Protein AF-V9IA19-F1 (afdb_monomer_lite)

pLDDT: mean 81.03, std 21.55, range [34.62, 97.5]

Organism: Apis cerana (NCBI:txid7461)

Sequence (132 aa):
MANQTRGLPQMRIKLCMVSAGLQIVLLLTVLPQESLCGRHEKRLLNELLSSYNTLERPVANESEPLEVKFGITLQQIIDVDEKNQILTTNAWLKLEWVDYNLQWNESEYGGVKDLRITPNKLWKPDILMYNR

Structure (mmCIF, N/CA/C/O backbone):
data_AF-V9IA19-F1
#
_entry.id   AF-V9IA19-F1
#
loop_
_atom_site.group_PDB
_atom_site.id
_atom_site.type_symbol
_atom_site.label_atom_id
_atom_site.label_alt_id
_atom_site.label_comp_id
_atom_site.label_asym_id
_atom_site.label_entity_id
_atom_site.label_seq_id
_atom_site.pdbx_PDB_ins_code
_atom_site.Cartn_x
_atom_site.Cartn_y
_atom_site.Cartn_z
_atom_site.occupancy
_atom_site.B_iso_or_equiv
_atom_site.auth_seq_id
_atom_site.auth_comp_id
_atom_site.auth_asym_id
_atom_site.auth_atom_id
_atom_site.pdbx_PDB_model_num
ATOM 1 N N . MET A 1 1 ? 24.700 2.756 33.625 1.00 43.19 1 MET A N 1
ATOM 2 C CA . MET A 1 1 ? 24.136 2.255 32.354 1.00 43.19 1 MET A CA 1
ATOM 3 C C . MET A 1 1 ? 24.228 3.367 31.325 1.00 43.19 1 MET A C 1
ATOM 5 O O . MET A 1 1 ? 23.416 4.278 31.357 1.00 43.19 1 MET A O 1
ATOM 9 N N . ALA A 1 2 ? 25.264 3.353 30.488 1.00 35.34 2 ALA A N 1
ATOM 10 C CA . ALA A 1 2 ? 25.398 4.289 29.375 1.00 35.34 2 ALA A CA 1
ATOM 11 C C . ALA A 1 2 ? 24.870 3.594 28.116 1.00 35.34 2 ALA A C 1
ATOM 13 O O . ALA A 1 2 ? 25.353 2.514 27.785 1.00 35.34 2 ALA A O 1
ATOM 14 N N . ASN A 1 3 ? 23.875 4.184 27.449 1.00 37.28 3 ASN A N 1
ATOM 15 C CA . ASN A 1 3 ? 23.332 3.663 26.199 1.00 37.28 3 ASN A CA 1
ATOM 16 C C . ASN A 1 3 ? 23.652 4.633 25.054 1.00 37.28 3 ASN A C 1
ATOM 18 O O . ASN A 1 3 ? 23.059 5.698 24.920 1.00 37.28 3 ASN A O 1
ATOM 22 N N . GLN A 1 4 ? 24.674 4.249 24.295 1.00 40.94 4 GLN A N 1
ATOM 23 C CA . GLN A 1 4 ? 24.721 4.212 22.837 1.00 40.94 4 GLN A CA 1
ATOM 24 C C . GLN A 1 4 ? 23.979 5.314 22.042 1.00 40.94 4 GLN A C 1
ATOM 26 O O . GLN A 1 4 ? 22.840 5.134 21.619 1.00 40.94 4 GLN A O 1
ATOM 31 N N . THR A 1 5 ? 24.696 6.365 21.639 1.00 43.19 5 THR A N 1
ATOM 32 C CA . THR A 1 5 ? 24.411 7.085 20.385 1.00 43.19 5 THR A CA 1
ATOM 33 C C . THR A 1 5 ? 25.400 6.610 19.316 1.00 43.19 5 THR A C 1
ATOM 35 O O . THR A 1 5 ? 26.589 6.921 19.342 1.00 43.19 5 THR A O 1
ATOM 38 N N . ARG A 1 6 ? 24.929 5.778 18.375 1.00 41.66 6 ARG A N 1
ATOM 39 C CA . ARG A 1 6 ? 25.702 5.396 17.180 1.00 41.66 6 ARG A CA 1
ATOM 40 C C . ARG A 1 6 ? 25.681 6.569 16.200 1.00 41.66 6 ARG A C 1
ATOM 42 O O . ARG A 1 6 ? 24.689 6.780 15.512 1.00 41.66 6 ARG A O 1
ATOM 49 N N . GLY A 1 7 ? 26.770 7.331 16.156 1.00 41.75 7 GLY A N 1
ATOM 50 C CA . GLY A 1 7 ? 27.017 8.294 15.086 1.00 41.75 7 GLY A CA 1
ATOM 51 C C . GLY A 1 7 ? 27.171 7.579 13.741 1.00 41.75 7 GLY A C 1
ATOM 52 O O . GLY A 1 7 ? 27.865 6.567 13.649 1.00 41.75 7 GLY A O 1
ATOM 53 N N . LEU A 1 8 ? 26.509 8.102 12.708 1.00 38.09 8 LEU A N 1
ATOM 54 C CA . LEU A 1 8 ? 26.720 7.722 11.308 1.00 38.09 8 LEU A CA 1
ATOM 55 C C . LEU A 1 8 ? 28.207 7.896 10.937 1.00 38.09 8 LEU A C 1
ATOM 57 O O . LEU A 1 8 ? 28.831 8.857 11.401 1.00 38.09 8 LEU A O 1
ATOM 61 N N . PRO A 1 9 ? 28.795 7.011 10.110 1.00 36.78 9 PRO A N 1
ATOM 62 C CA . PRO A 1 9 ? 30.199 7.120 9.742 1.00 36.78 9 PRO A CA 1
ATOM 63 C C . PRO A 1 9 ? 30.415 8.366 8.874 1.00 36.78 9 PRO A C 1
ATOM 65 O O . PRO A 1 9 ? 30.045 8.407 7.705 1.00 36.78 9 PRO A O 1
ATOM 68 N N . GLN A 1 10 ? 31.022 9.396 9.462 1.00 41.66 10 GLN A N 1
ATOM 69 C CA . GLN A 1 10 ? 31.518 10.565 8.742 1.00 41.66 10 GLN A CA 1
ATOM 70 C C . GLN A 1 10 ? 32.818 10.187 8.025 1.00 41.66 10 GLN A C 1
ATOM 72 O O . GLN A 1 10 ? 33.794 9.772 8.658 1.00 41.66 10 GLN A O 1
ATOM 77 N N . MET A 1 11 ? 32.827 10.325 6.700 1.00 34.62 11 MET A N 1
ATOM 78 C CA . MET A 1 11 ? 33.991 10.082 5.852 1.00 34.62 11 MET A CA 1
ATOM 79 C C . MET A 1 11 ? 35.095 11.091 6.202 1.00 34.62 11 MET A C 1
ATOM 81 O O . MET A 1 11 ? 34.994 12.279 5.909 1.00 34.62 11 MET A O 1
ATOM 85 N N . ARG A 1 12 ? 36.153 10.629 6.876 1.00 40.69 12 ARG A N 1
ATOM 86 C CA . ARG A 1 12 ? 37.314 11.460 7.220 1.00 40.69 12 ARG A CA 1
ATOM 87 C C . ARG A 1 12 ? 38.303 11.485 6.060 1.00 40.69 12 ARG A C 1
ATOM 89 O O . ARG A 1 12 ? 39.008 10.507 5.828 1.00 40.69 12 ARG A O 1
ATOM 96 N N . ILE A 1 13 ? 38.398 12.625 5.383 1.00 43.97 13 ILE A N 1
ATOM 97 C CA . ILE A 1 13 ? 39.454 12.904 4.405 1.00 43.97 13 ILE A CA 1
ATOM 98 C C . ILE A 1 13 ? 40.703 13.350 5.183 1.00 43.97 13 ILE A C 1
ATOM 100 O O . ILE A 1 13 ? 40.681 14.376 5.861 1.00 43.97 13 ILE A O 1
ATOM 104 N N . LYS A 1 14 ? 41.789 12.568 5.132 1.00 38.62 14 LYS A N 1
ATOM 105 C CA . LYS A 1 14 ? 43.111 12.972 5.647 1.00 38.62 14 LYS A CA 1
ATOM 106 C C . LYS A 1 14 ? 43.940 13.536 4.494 1.00 38.62 14 LYS A C 1
ATOM 108 O O . LYS A 1 14 ? 44.260 12.801 3.566 1.00 38.62 14 LYS A O 1
ATOM 113 N N . LEU A 1 15 ? 44.314 14.812 4.578 1.00 36.19 15 LEU A N 1
ATOM 114 C CA . LEU A 1 15 ? 45.241 15.459 3.648 1.00 36.19 15 LEU A CA 1
ATOM 115 C C . LEU A 1 15 ? 46.669 15.353 4.207 1.00 36.19 15 LEU A C 1
ATOM 117 O O . LEU A 1 15 ? 46.944 15.864 5.291 1.00 36.19 15 LEU A O 1
ATOM 121 N N . CYS A 1 16 ? 47.571 14.678 3.493 1.00 40.34 16 CYS A N 1
ATOM 122 C CA . CYS A 1 16 ? 48.997 14.625 3.817 1.00 40.34 16 CYS A CA 1
ATOM 123 C C . CYS A 1 16 ? 49.768 15.345 2.702 1.00 40.34 16 CYS A C 1
ATOM 125 O O . CYS A 1 16 ? 49.636 14.984 1.534 1.00 40.34 16 CYS A O 1
ATOM 127 N N . MET A 1 17 ? 50.522 16.394 3.045 1.00 44.06 17 MET A N 1
ATOM 128 C CA . MET A 1 17 ? 51.334 17.144 2.085 1.00 44.06 17 MET A CA 1
ATOM 129 C C . MET A 1 17 ? 52.575 16.329 1.709 1.00 44.06 17 MET A C 1
ATOM 131 O O . MET A 1 17 ? 53.510 16.232 2.500 1.00 44.06 17 MET A O 1
ATOM 135 N N . VAL A 1 18 ? 52.601 15.770 0.498 1.00 47.16 18 VAL A N 1
ATOM 136 C CA . VAL A 1 18 ? 53.822 15.232 -0.118 1.00 47.16 18 VAL A CA 1
ATOM 137 C C . VAL A 1 18 ? 54.064 15.972 -1.440 1.00 47.16 18 VAL A C 1
ATOM 139 O O . VAL A 1 18 ? 53.147 16.155 -2.236 1.00 47.16 18 VAL A O 1
ATOM 142 N N . SER A 1 19 ? 55.298 16.462 -1.563 1.00 49.03 19 SER A N 1
ATOM 143 C CA . SER A 1 19 ? 55.968 17.255 -2.610 1.00 49.03 19 SER A CA 1
ATOM 144 C C . SER A 1 19 ? 55.275 17.493 -3.971 1.00 49.03 19 SER A C 1
ATOM 146 O O . SER A 1 19 ? 54.780 16.600 -4.654 1.00 49.03 19 SER A O 1
ATOM 148 N N . ALA A 1 20 ? 55.368 18.752 -4.417 1.00 54.25 20 ALA A N 1
ATOM 149 C CA . ALA A 1 20 ? 54.666 19.382 -5.542 1.00 54.25 20 ALA A CA 1
ATOM 150 C C . ALA A 1 20 ? 54.847 18.767 -6.953 1.00 54.25 20 ALA A C 1
ATOM 152 O O . ALA A 1 20 ? 54.157 19.185 -7.877 1.00 54.25 20 ALA A O 1
ATOM 153 N N . GLY A 1 21 ? 55.727 17.780 -7.150 1.00 52.09 21 GLY A N 1
ATOM 154 C CA . GLY A 1 21 ? 55.970 17.159 -8.464 1.00 52.09 21 GLY A CA 1
ATOM 155 C C . GLY A 1 21 ? 54.994 16.036 -8.842 1.00 52.09 21 GLY A C 1
ATOM 156 O O . GLY A 1 21 ? 54.783 15.777 -10.022 1.00 52.09 21 GLY A O 1
ATOM 157 N N . LEU A 1 22 ? 54.360 15.389 -7.857 1.00 49.75 22 LEU A N 1
ATOM 158 C CA . LEU A 1 22 ? 53.448 14.252 -8.073 1.00 49.75 22 LEU A CA 1
ATOM 159 C C . LEU A 1 22 ? 51.963 14.669 -8.145 1.00 49.75 22 LEU A C 1
ATOM 161 O O . LEU A 1 22 ? 51.096 13.853 -8.449 1.00 49.75 22 LEU A O 1
ATOM 165 N N . GLN A 1 23 ? 51.662 15.942 -7.867 1.00 51.66 23 GLN A N 1
ATOM 166 C CA . GLN A 1 23 ? 50.297 16.476 -7.764 1.00 51.66 23 GLN A CA 1
ATO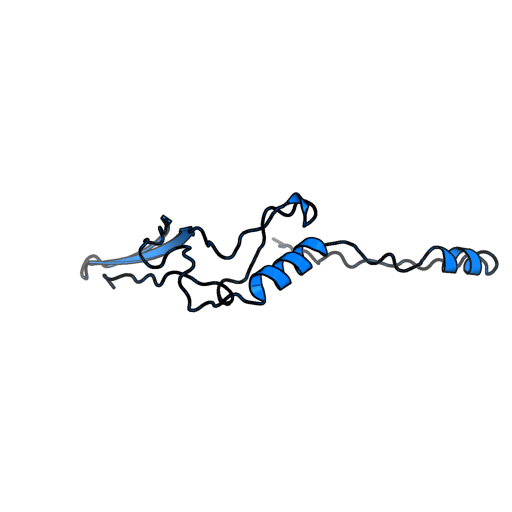M 167 C C . GLN A 1 23 ? 49.559 16.489 -9.114 1.00 51.66 23 GLN A C 1
ATOM 169 O O . GLN A 1 23 ? 48.375 16.173 -9.160 1.00 51.66 23 GLN A O 1
ATOM 174 N N . ILE A 1 24 ? 50.248 16.789 -10.223 1.00 53.66 24 ILE A N 1
ATOM 175 C CA . ILE A 1 24 ? 49.607 16.941 -11.544 1.00 53.66 24 ILE A CA 1
ATOM 176 C C . ILE A 1 24 ? 49.141 15.588 -12.111 1.00 53.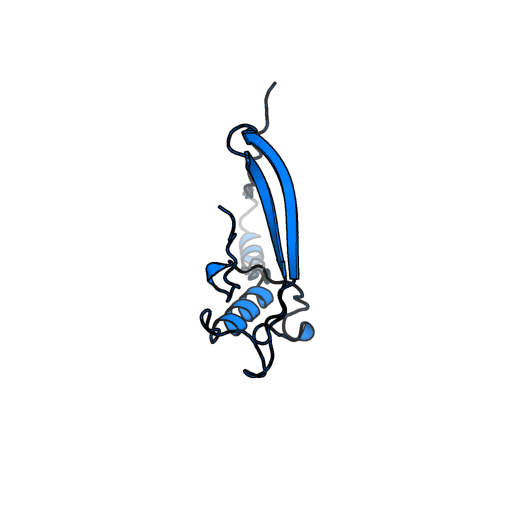66 24 ILE A C 1
ATOM 178 O O . ILE A 1 24 ? 48.075 15.507 -12.716 1.00 53.66 24 ILE A O 1
ATOM 182 N N . VAL A 1 25 ? 49.890 14.507 -11.863 1.00 52.41 25 VAL A N 1
ATOM 183 C CA . VAL A 1 25 ? 49.517 13.149 -12.306 1.00 52.41 25 VAL A CA 1
ATOM 184 C C . VAL A 1 25 ? 48.382 12.578 -11.450 1.00 52.41 25 VAL A C 1
ATOM 186 O O . VAL A 1 25 ? 47.503 11.898 -11.973 1.00 52.41 25 VAL A O 1
ATOM 189 N N . LEU A 1 26 ? 48.350 12.901 -10.152 1.00 49.19 26 LEU A N 1
ATOM 190 C CA . LEU A 1 26 ? 47.272 12.483 -9.250 1.00 49.19 26 LEU A CA 1
ATOM 191 C C . LEU A 1 26 ? 45.942 13.208 -9.530 1.00 49.19 26 LEU A C 1
ATOM 193 O O . LEU A 1 26 ? 44.875 12.650 -9.298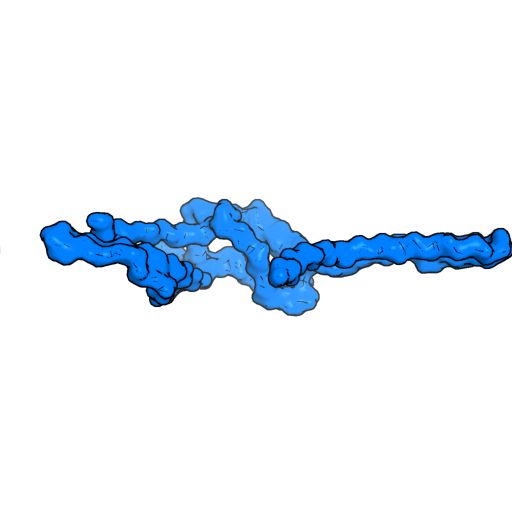 1.00 49.19 26 LEU A O 1
ATOM 197 N N . LEU A 1 27 ? 45.992 14.440 -10.045 1.00 49.59 27 LEU A N 1
ATOM 198 C CA . LEU A 1 27 ? 44.804 15.222 -10.409 1.00 49.59 27 LEU A CA 1
ATOM 199 C C . LEU A 1 27 ? 44.085 14.686 -11.660 1.00 49.59 27 LEU A C 1
ATOM 201 O O . LEU A 1 27 ? 42.877 14.866 -11.779 1.00 49.59 27 LEU A O 1
ATOM 205 N N . LEU A 1 28 ? 44.790 13.989 -12.559 1.00 50.91 28 LEU A N 1
ATOM 206 C CA . LEU A 1 28 ? 44.196 13.346 -13.742 1.00 50.91 28 LEU A CA 1
ATOM 207 C C . LEU A 1 28 ? 43.571 11.973 -13.443 1.00 50.91 28 LEU A C 1
ATOM 209 O O . LEU A 1 28 ? 42.695 11.536 -14.185 1.00 50.91 28 LEU A O 1
ATOM 213 N N . THR A 1 29 ? 43.989 11.289 -12.372 1.00 53.94 29 THR A N 1
ATOM 214 C CA . THR A 1 29 ? 43.443 9.969 -12.001 1.00 53.94 29 THR A CA 1
ATOM 215 C C . THR A 1 29 ? 42.235 10.047 -11.073 1.00 53.94 29 THR A C 1
ATOM 217 O O . THR A 1 29 ? 41.477 9.084 -10.987 1.00 53.94 29 THR A O 1
ATOM 220 N N . VAL A 1 30 ? 41.996 11.195 -10.432 1.00 57.09 30 VAL A N 1
ATOM 221 C CA . VAL A 1 30 ? 40.765 11.474 -9.677 1.00 57.09 30 VAL A CA 1
ATOM 222 C C . VAL A 1 30 ? 39.782 12.220 -10.580 1.00 57.09 30 VAL A C 1
ATOM 224 O O . VAL A 1 30 ? 39.356 13.338 -10.300 1.00 57.09 30 VAL A O 1
ATOM 227 N N . LEU A 1 31 ? 39.400 11.595 -11.695 1.00 54.72 31 LEU A N 1
ATOM 228 C CA . LEU A 1 31 ? 38.105 11.924 -12.283 1.00 54.72 31 LEU A CA 1
ATOM 229 C C . LEU A 1 31 ? 37.044 11.506 -11.253 1.00 54.72 31 LEU A C 1
ATOM 231 O O . LEU A 1 31 ? 37.158 10.403 -10.709 1.00 54.72 31 LEU A O 1
ATOM 235 N N . PRO A 1 32 ? 36.039 12.345 -10.940 1.00 56.16 32 PRO A N 1
ATOM 236 C CA . PRO A 1 32 ? 34.913 11.911 -10.131 1.00 56.16 32 PRO A CA 1
ATOM 237 C C . PRO A 1 32 ? 34.264 10.742 -10.865 1.00 56.16 32 PRO A C 1
ATOM 239 O O . PRO A 1 32 ? 33.573 10.911 -11.868 1.00 56.16 32 PRO A O 1
ATOM 242 N N . GLN A 1 33 ? 34.554 9.532 -10.400 1.00 56.69 33 GLN A N 1
ATOM 243 C CA . GLN A 1 33 ? 33.888 8.341 -10.870 1.00 56.69 33 GLN A CA 1
ATOM 244 C C . GLN A 1 33 ? 32.458 8.476 -10.360 1.00 56.69 33 GLN A C 1
ATOM 246 O O . GLN A 1 33 ? 32.190 8.268 -9.176 1.00 56.69 33 GLN A O 1
ATOM 251 N N . GLU A 1 34 ? 31.569 8.948 -11.235 1.00 52.47 34 GLU A N 1
ATOM 252 C CA . GLU A 1 34 ? 30.134 8.995 -10.987 1.00 52.47 34 GLU A CA 1
ATOM 253 C C . GLU A 1 34 ? 29.726 7.648 -10.390 1.00 52.47 34 GLU A C 1
ATOM 255 O O . GLU A 1 34 ? 29.851 6.601 -11.033 1.00 52.47 34 GLU A O 1
ATOM 260 N N . SER A 1 35 ? 29.311 7.663 -9.123 1.00 61.53 35 SER A N 1
ATOM 261 C CA . SER A 1 35 ? 28.878 6.454 -8.440 1.00 61.53 35 SER A CA 1
ATOM 262 C C . SER A 1 35 ? 27.697 5.874 -9.213 1.00 61.53 35 SER A C 1
ATOM 264 O O . SER A 1 35 ? 26.642 6.496 -9.314 1.00 61.53 35 SER A O 1
ATOM 266 N N . LEU A 1 36 ? 27.863 4.669 -9.762 1.00 62.22 36 LEU A N 1
ATOM 267 C CA . LEU A 1 36 ? 26.793 3.940 -10.451 1.00 62.22 36 LEU A CA 1
ATOM 268 C C . LEU A 1 36 ? 25.701 3.444 -9.481 1.00 62.22 36 LEU A C 1
ATOM 270 O O . LEU A 1 36 ? 24.727 2.826 -9.915 1.00 62.22 36 LEU A O 1
ATOM 274 N N . CYS A 1 37 ? 25.852 3.698 -8.176 1.00 69.00 37 CYS A N 1
ATOM 275 C CA . CYS A 1 37 ? 24.942 3.226 -7.142 1.00 69.00 37 CYS A CA 1
ATOM 276 C C . CYS A 1 37 ? 23.515 3.746 -7.385 1.00 69.00 37 CYS A C 1
ATOM 278 O O . CYS A 1 37 ? 23.281 4.952 -7.466 1.00 69.00 37 CYS A O 1
ATOM 280 N N . GLY A 1 38 ? 22.562 2.823 -7.529 1.00 81.44 38 GLY A N 1
ATOM 281 C CA . GLY A 1 38 ? 21.137 3.133 -7.667 1.00 81.44 38 GLY A CA 1
ATOM 282 C C . GLY A 1 38 ? 20.710 3.727 -9.015 1.00 81.44 38 GLY A C 1
ATOM 283 O O . GLY A 1 38 ? 19.551 4.110 -9.150 1.00 81.44 38 GLY A O 1
ATOM 284 N N . ARG A 1 39 ? 21.583 3.801 -10.036 1.00 89.06 39 ARG A N 1
ATOM 285 C CA . ARG A 1 39 ? 21.201 4.347 -11.359 1.00 89.06 39 ARG A CA 1
ATOM 286 C C . ARG A 1 39 ? 20.042 3.566 -11.987 1.00 89.06 39 ARG A C 1
ATOM 288 O O . ARG A 1 39 ? 19.101 4.177 -12.486 1.00 89.06 39 ARG A O 1
ATOM 295 N N . HIS A 1 40 ? 20.113 2.236 -11.956 1.00 93.06 40 HIS A N 1
ATOM 296 C CA . HIS A 1 40 ? 19.076 1.377 -12.528 1.00 93.06 40 HIS A CA 1
ATOM 297 C C . HIS A 1 40 ? 17.765 1.456 -11.742 1.00 93.06 40 HIS A C 1
ATOM 299 O O . HIS A 1 40 ? 16.718 1.627 -12.354 1.00 93.06 40 HIS A O 1
ATOM 305 N N . GLU A 1 41 ? 17.835 1.426 -10.408 1.00 93.19 41 GLU A N 1
ATOM 306 C CA . GLU A 1 41 ? 16.674 1.558 -9.520 1.00 93.19 41 GLU A CA 1
ATOM 307 C C . GLU A 1 41 ? 15.974 2.912 -9.708 1.00 93.19 41 GLU A C 1
ATOM 309 O O . GLU A 1 41 ? 14.760 2.972 -9.877 1.00 93.19 41 GLU A O 1
ATOM 314 N N . LYS A 1 42 ? 16.745 4.006 -9.784 1.00 93.25 42 LYS A N 1
ATOM 315 C CA . LYS A 1 42 ? 16.220 5.351 -10.052 1.00 93.25 42 LYS A CA 1
ATOM 316 C C . LYS A 1 42 ? 15.555 5.446 -11.424 1.00 93.25 42 LYS A C 1
ATOM 318 O O . LYS A 1 42 ? 14.502 6.067 -11.541 1.00 93.25 42 LYS A O 1
ATOM 323 N N . ARG A 1 43 ? 16.172 4.868 -12.462 1.00 95.06 43 ARG A N 1
ATOM 324 C CA . ARG A 1 43 ? 15.597 4.853 -13.815 1.00 95.06 43 ARG A CA 1
ATOM 325 C C . ARG A 1 43 ? 14.283 4.073 -13.831 1.00 95.06 43 ARG A C 1
ATOM 327 O O . ARG A 1 43 ? 13.292 4.619 -14.295 1.00 95.06 43 ARG A O 1
ATOM 334 N N . LEU A 1 44 ? 14.280 2.866 -13.262 1.00 95.44 44 LEU A N 1
ATOM 335 C CA . LEU A 1 44 ? 13.097 2.013 -13.149 1.00 95.44 44 LEU A CA 1
ATOM 336 C C . LEU A 1 44 ? 11.957 2.725 -12.416 1.00 95.44 44 LEU A C 1
ATOM 338 O O . LEU A 1 44 ? 10.846 2.801 -12.925 1.00 95.44 44 LEU A O 1
ATOM 342 N N . LEU A 1 45 ? 12.246 3.300 -11.246 1.00 94.94 45 LEU A N 1
ATOM 343 C CA . LEU A 1 45 ? 11.265 4.031 -10.446 1.00 94.94 45 LEU A CA 1
ATOM 344 C C . LEU A 1 45 ? 10.635 5.185 -11.233 1.00 94.94 45 LEU A C 1
ATOM 346 O O . LEU A 1 45 ? 9.421 5.369 -11.189 1.00 94.94 45 LEU A O 1
ATOM 350 N N . ASN A 1 46 ? 11.457 5.970 -11.930 1.00 94.81 46 ASN A N 1
ATOM 351 C CA . ASN A 1 46 ? 10.973 7.093 -12.726 1.00 94.81 46 ASN A CA 1
ATOM 352 C C . ASN A 1 46 ? 10.102 6.626 -13.896 1.00 94.81 46 ASN A C 1
ATOM 354 O O . ASN A 1 46 ? 9.108 7.276 -14.197 1.00 94.81 46 ASN A O 1
ATOM 358 N N . GLU A 1 47 ? 10.468 5.522 -14.543 1.00 95.25 47 GLU A N 1
ATOM 359 C CA . GLU A 1 47 ? 9.734 4.966 -15.676 1.00 95.25 47 GLU A CA 1
ATOM 360 C C . GLU A 1 47 ? 8.366 4.428 -15.246 1.00 95.25 47 GLU A C 1
ATOM 362 O O . GLU A 1 47 ? 7.348 4.910 -15.746 1.00 95.25 47 GLU A O 1
ATOM 367 N N . LEU A 1 48 ? 8.338 3.553 -14.233 1.00 95.06 48 LEU A N 1
ATOM 368 C CA . LEU A 1 48 ? 7.108 2.970 -13.687 1.00 95.06 48 LEU A CA 1
ATOM 369 C C . LEU A 1 48 ? 6.136 4.036 -13.171 1.00 95.06 48 LEU A C 1
ATOM 371 O O . LEU A 1 48 ? 4.939 3.947 -13.415 1.00 95.06 48 LEU A O 1
ATOM 375 N N . LEU A 1 49 ? 6.631 5.060 -12.468 1.00 95.19 49 LEU A N 1
ATOM 376 C CA . LEU A 1 49 ? 5.765 6.069 -11.848 1.00 95.19 49 LEU A CA 1
ATOM 377 C C . LEU A 1 49 ? 5.415 7.252 -12.763 1.00 95.19 49 LEU A C 1
ATOM 379 O O . LEU A 1 49 ? 4.625 8.100 -12.357 1.00 95.19 49 LEU A O 1
ATOM 383 N N . SER A 1 50 ? 5.984 7.345 -13.969 1.00 94.38 50 SER A N 1
ATOM 384 C CA . SER A 1 50 ? 5.754 8.492 -14.867 1.00 94.38 50 SER A CA 1
ATOM 385 C C . SER A 1 50 ? 4.309 8.604 -15.365 1.00 94.38 50 SER A C 1
ATOM 387 O O . SER A 1 50 ? 3.802 9.711 -15.533 1.00 94.38 50 SER A O 1
ATOM 389 N N . SER A 1 51 ? 3.653 7.465 -15.583 1.00 90.38 51 SER A N 1
ATOM 390 C CA . SER A 1 51 ? 2.288 7.351 -16.117 1.00 90.38 51 SER A CA 1
ATOM 391 C C . SER A 1 51 ? 1.319 6.660 -15.154 1.00 90.38 51 SER A C 1
ATOM 393 O O . SER A 1 51 ? 0.150 6.474 -15.477 1.00 90.38 51 SER A O 1
ATOM 395 N N . TYR A 1 52 ? 1.791 6.298 -13.960 1.00 95.88 52 TYR A N 1
ATOM 396 C CA . TYR A 1 52 ? 1.004 5.567 -12.979 1.00 95.88 52 TYR A CA 1
ATOM 397 C C . TYR A 1 52 ? -0.048 6.464 -12.319 1.00 95.88 52 TYR A C 1
ATOM 399 O O . TYR A 1 52 ? 0.276 7.496 -11.723 1.00 95.88 52 TYR A O 1
ATOM 407 N N . ASN A 1 53 ? -1.309 6.041 -12.373 1.00 94.81 53 ASN A N 1
ATOM 408 C CA . ASN A 1 53 ? -2.423 6.720 -11.725 1.00 94.81 53 ASN A CA 1
ATOM 409 C C . ASN A 1 53 ? -2.808 6.004 -10.422 1.00 94.81 53 ASN A C 1
ATOM 411 O O . ASN A 1 53 ? -3.279 4.873 -10.438 1.00 94.81 53 ASN A O 1
ATOM 415 N N . THR A 1 54 ? -2.662 6.679 -9.281 1.00 94.81 54 THR A N 1
ATOM 416 C CA . THR A 1 54 ? -2.950 6.096 -7.957 1.00 94.81 54 THR A CA 1
ATOM 417 C C . THR A 1 54 ? -4.434 5.886 -7.672 1.00 94.81 54 THR A C 1
ATOM 419 O O . THR A 1 54 ? -4.772 5.177 -6.725 1.00 94.81 54 THR A O 1
ATOM 422 N N . LEU A 1 55 ? -5.317 6.514 -8.453 1.00 94.56 55 LEU A N 1
ATOM 423 C CA . LEU A 1 55 ? -6.769 6.385 -8.312 1.00 94.56 55 LEU A CA 1
ATOM 424 C C . LEU A 1 55 ? -7.334 5.215 -9.122 1.00 94.56 55 LEU A C 1
ATOM 426 O O . LEU A 1 55 ? -8.472 4.807 -8.901 1.00 94.56 55 LEU A O 1
ATOM 430 N N . GLU A 1 56 ? -6.556 4.687 -10.062 1.00 94.12 56 GLU A N 1
ATOM 431 C CA . GLU A 1 56 ? -6.973 3.602 -10.935 1.00 94.12 56 GLU A CA 1
ATOM 432 C C . GLU A 1 56 ? -6.653 2.251 -10.297 1.00 94.12 56 GLU A C 1
ATOM 434 O O . GLU A 1 56 ? -5.564 2.032 -9.766 1.00 94.12 56 GLU A O 1
ATOM 439 N N . ARG A 1 57 ? -7.619 1.329 -10.340 1.00 95.88 57 ARG A N 1
ATOM 440 C CA . ARG A 1 57 ? -7.425 -0.030 -9.837 1.00 95.88 57 ARG A CA 1
ATOM 441 C C . ARG A 1 57 ? -6.482 -0.783 -10.787 1.00 95.88 57 ARG A C 1
ATOM 443 O O . ARG A 1 57 ? -6.832 -0.917 -11.957 1.00 95.88 57 ARG A O 1
ATOM 450 N N . PRO A 1 58 ? -5.348 -1.327 -10.312 1.00 95.56 58 PRO A N 1
ATOM 451 C CA . PRO A 1 58 ? -4.310 -1.860 -11.189 1.00 95.56 58 PRO A CA 1
ATOM 452 C C . PRO A 1 58 ? -4.623 -3.284 -11.672 1.00 95.56 58 PRO A C 1
ATOM 454 O O . PRO A 1 58 ? -4.015 -4.261 -11.230 1.00 95.56 58 PRO A O 1
ATOM 457 N N . VAL A 1 59 ? -5.588 -3.407 -12.584 1.00 95.81 59 VAL A N 1
ATOM 458 C CA . VAL A 1 59 ? -5.964 -4.667 -13.242 1.00 95.81 59 VAL A CA 1
ATOM 459 C C . VAL A 1 59 ? -5.810 -4.572 -14.754 1.00 95.81 59 VAL A C 1
ATOM 461 O O . VAL A 1 59 ? -6.003 -3.514 -15.338 1.00 95.81 59 VAL A O 1
ATOM 464 N N . ALA A 1 60 ? -5.500 -5.700 -15.395 1.00 92.12 60 ALA A N 1
ATOM 465 C CA . ALA A 1 60 ? -5.421 -5.780 -16.854 1.00 92.12 60 ALA A CA 1
ATOM 466 C C . ALA A 1 60 ? -6.803 -5.683 -17.519 1.00 92.12 60 ALA A C 1
ATOM 468 O O . ALA A 1 60 ? -6.944 -5.118 -18.600 1.00 92.12 60 ALA A O 1
ATOM 469 N N . ASN A 1 61 ? -7.818 -6.262 -16.875 1.00 94.94 61 ASN A N 1
ATOM 470 C CA . ASN A 1 61 ? -9.193 -6.278 -17.346 1.00 94.94 61 ASN A CA 1
ATOM 471 C C . ASN A 1 61 ? -10.111 -5.735 -16.250 1.00 94.94 61 ASN A C 1
ATOM 473 O O . ASN A 1 61 ? -10.153 -6.263 -15.139 1.00 94.94 61 ASN A O 1
ATOM 477 N N . GLU A 1 62 ? -10.893 -4.710 -16.579 1.00 93.50 62 GLU A N 1
ATOM 478 C CA . GLU A 1 62 ? -11.839 -4.079 -15.655 1.00 93.50 62 GLU A CA 1
ATOM 479 C C . GLU A 1 62 ? -12.881 -5.058 -15.098 1.00 93.50 62 GLU A C 1
ATOM 481 O O . GLU A 1 62 ? -13.373 -4.868 -13.985 1.00 93.50 62 GLU A O 1
ATOM 486 N N . SER A 1 63 ? -13.191 -6.122 -15.844 1.00 96.31 63 SER A N 1
ATOM 487 C CA . SER A 1 63 ? -14.159 -7.147 -15.431 1.00 96.31 63 SER A CA 1
ATOM 488 C C . SER A 1 63 ? -13.615 -8.102 -14.364 1.00 96.31 63 SER A C 1
ATOM 490 O O . SER A 1 63 ? -14.395 -8.787 -13.704 1.00 96.31 63 SER A O 1
ATOM 492 N N . GLU A 1 64 ? -12.295 -8.178 -14.189 1.00 95.06 64 GLU A N 1
ATOM 493 C CA . GLU A 1 64 ? -11.665 -9.098 -13.240 1.00 95.06 64 GLU A CA 1
ATOM 494 C C . GLU A 1 64 ? -11.491 -8.444 -11.867 1.00 95.06 64 GLU A C 1
ATOM 496 O O . GLU A 1 64 ? -11.227 -7.240 -11.787 1.00 95.06 64 GLU A O 1
ATOM 501 N N . PRO A 1 65 ? -11.627 -9.199 -10.762 1.00 95.25 65 PRO A N 1
ATOM 502 C CA . PRO A 1 65 ? -11.351 -8.690 -9.425 1.00 95.25 65 PRO A CA 1
ATOM 503 C C . PRO A 1 65 ? -9.841 -8.574 -9.173 1.00 95.25 65 PRO A C 1
ATOM 505 O O . PRO A 1 65 ? -9.037 -9.290 -9.760 1.00 95.25 65 PRO A O 1
ATOM 508 N N . LEU A 1 66 ? -9.460 -7.692 -8.245 1.00 95.56 66 LEU A N 1
ATOM 509 C CA . LEU A 1 66 ? -8.100 -7.643 -7.705 1.00 95.56 66 LEU A CA 1
ATOM 510 C C . LEU A 1 66 ? -8.082 -8.371 -6.360 1.00 95.56 66 LEU A C 1
ATOM 512 O O . LEU A 1 66 ? -8.792 -7.982 -5.432 1.00 95.56 66 LEU A O 1
ATOM 516 N N . GLU A 1 67 ? -7.287 -9.433 -6.258 1.00 95.75 67 GLU A N 1
ATOM 517 C CA . GLU A 1 67 ? -7.141 -10.203 -5.023 1.00 95.75 67 GLU A CA 1
ATOM 518 C C . GLU A 1 67 ? -6.187 -9.489 -4.054 1.00 95.75 67 GLU A C 1
ATOM 520 O O . GLU A 1 67 ? -5.027 -9.230 -4.378 1.00 95.75 67 GLU A O 1
ATOM 525 N N . VAL A 1 68 ? -6.674 -9.190 -2.846 1.00 96.38 68 VAL A N 1
ATOM 526 C CA . VAL A 1 68 ? -5.869 -8.622 -1.756 1.00 96.38 68 VAL A CA 1
ATOM 527 C C . VAL A 1 68 ? -5.717 -9.669 -0.664 1.00 96.38 68 VAL A C 1
ATOM 529 O O . VAL A 1 68 ? -6.691 -10.056 -0.015 1.00 96.38 68 VAL A O 1
ATOM 532 N N . LYS A 1 69 ? -4.481 -10.098 -0.416 1.00 96.56 69 LYS A N 1
ATOM 533 C CA . LYS A 1 69 ? -4.156 -10.964 0.715 1.00 96.56 69 LYS A CA 1
ATOM 534 C C . LYS A 1 69 ? -4.021 -10.112 1.963 1.00 96.56 69 LYS A C 1
ATOM 536 O O . LYS A 1 69 ? -3.224 -9.174 2.019 1.00 96.56 69 LYS A O 1
ATOM 541 N N . PHE A 1 70 ? -4.813 -10.463 2.962 1.00 95.56 70 PHE A N 1
ATOM 542 C CA . PHE A 1 70 ? -4.917 -9.740 4.215 1.00 95.56 70 PHE A CA 1
ATOM 543 C C . PHE A 1 70 ? -4.390 -10.598 5.365 1.00 95.56 70 PHE A C 1
ATOM 545 O O . PHE A 1 70 ? -4.793 -11.748 5.533 1.00 95.56 70 PHE A O 1
ATOM 552 N N . GLY A 1 71 ? -3.495 -10.029 6.166 1.00 95.75 71 GLY A N 1
ATOM 553 C CA . GLY A 1 71 ? -2.962 -10.643 7.372 1.00 95.75 71 GLY A CA 1
ATOM 554 C C . GLY A 1 71 ? -3.002 -9.673 8.545 1.00 95.75 71 GLY A C 1
ATOM 555 O O . GLY A 1 71 ? -2.751 -8.479 8.386 1.00 95.75 71 GLY A O 1
ATOM 556 N N . ILE A 1 72 ? -3.282 -10.200 9.734 1.00 96.19 72 ILE A N 1
ATOM 557 C CA . ILE A 1 72 ? -3.185 -9.460 10.992 1.00 96.19 72 ILE A CA 1
ATOM 558 C C . ILE A 1 72 ? -2.233 -10.208 11.910 1.00 96.19 72 ILE A C 1
ATOM 560 O O . ILE A 1 72 ? -2.382 -11.411 12.121 1.00 96.19 72 ILE A O 1
ATOM 564 N N . THR A 1 73 ? -1.307 -9.471 12.511 1.00 97.00 73 THR A N 1
ATOM 565 C CA . THR A 1 73 ? -0.478 -9.968 13.606 1.00 97.00 73 THR A CA 1
ATOM 566 C C . THR A 1 73 ? -0.786 -9.151 14.851 1.00 97.00 73 THR A C 1
ATOM 568 O O . THR A 1 73 ? -0.452 -7.967 14.919 1.00 97.00 73 THR A O 1
ATOM 571 N N . LEU A 1 74 ? -1.418 -9.777 15.845 1.00 96.69 74 LEU A N 1
ATOM 572 C CA . LEU A 1 74 ? -1.634 -9.159 17.152 1.00 96.69 74 LEU A CA 1
ATOM 573 C C . LEU A 1 74 ? -0.277 -8.888 17.812 1.00 96.69 74 LEU A C 1
ATOM 575 O O . LEU A 1 74 ? 0.531 -9.802 17.963 1.00 96.69 74 LEU A O 1
ATOM 579 N N . GLN A 1 75 ? -0.029 -7.640 18.205 1.00 96.75 75 GLN A N 1
ATOM 580 C CA . GLN A 1 75 ? 1.182 -7.269 18.940 1.00 96.75 75 GLN A CA 1
ATOM 581 C C . GLN A 1 75 ? 0.955 -7.373 20.439 1.00 96.75 75 GLN A C 1
ATOM 583 O O . GLN A 1 75 ? 1.752 -7.969 21.157 1.00 96.75 75 GLN A O 1
ATOM 588 N N . GLN A 1 76 ? -0.128 -6.756 20.910 1.00 97.50 76 GLN A N 1
ATOM 589 C CA . GLN A 1 76 ? -0.402 -6.622 22.330 1.00 97.50 76 GLN A CA 1
ATOM 590 C C . GLN A 1 76 ? -1.891 -6.364 22.573 1.00 97.50 76 GLN A C 1
ATOM 592 O O . GLN A 1 76 ? -2.528 -5.611 21.834 1.00 97.50 76 GLN A O 1
ATOM 597 N N . ILE A 1 77 ? -2.414 -6.939 23.656 1.00 96.81 77 ILE A N 1
ATOM 598 C CA . ILE A 1 77 ? -3.679 -6.525 24.268 1.00 96.81 77 ILE A CA 1
ATOM 599 C C . ILE A 1 77 ? -3.376 -5.372 25.220 1.00 96.81 77 ILE A C 1
ATOM 601 O O . ILE A 1 77 ? -2.571 -5.522 26.139 1.00 96.81 77 ILE A O 1
ATOM 605 N N . ILE A 1 78 ? -3.958 -4.210 24.938 1.00 97.31 78 ILE A N 1
ATOM 606 C CA . ILE A 1 78 ? -3.754 -2.989 25.720 1.00 97.31 78 ILE A CA 1
ATOM 607 C C . ILE A 1 78 ? -4.702 -2.994 26.917 1.00 97.31 78 ILE A C 1
ATOM 609 O O . ILE A 1 78 ? -4.251 -2.760 28.033 1.00 97.31 78 ILE A O 1
ATOM 613 N N . ASP A 1 79 ? -5.986 -3.268 26.677 1.00 96.75 79 ASP A N 1
ATOM 614 C CA . ASP A 1 79 ? -7.019 -3.252 27.712 1.00 96.75 79 ASP A CA 1
ATOM 615 C C . ASP A 1 79 ? -8.236 -4.104 27.323 1.00 96.75 79 ASP A C 1
ATOM 617 O O . ASP A 1 79 ? -8.516 -4.291 26.130 1.00 96.75 79 ASP A O 1
ATOM 621 N N . VAL A 1 80 ? -8.954 -4.592 28.335 1.00 96.75 80 VAL A N 1
ATOM 622 C CA . VAL A 1 80 ? -10.211 -5.335 28.194 1.00 96.75 80 VAL A CA 1
ATOM 623 C C . VAL A 1 80 ? -11.246 -4.750 29.148 1.00 96.75 80 VAL A C 1
ATOM 625 O O . VAL A 1 80 ? -11.160 -4.926 30.362 1.00 96.75 80 VAL A O 1
ATOM 628 N N . ASP A 1 81 ? -12.265 -4.107 28.589 1.00 96.19 81 ASP A N 1
ATOM 629 C CA . ASP A 1 81 ? -13.424 -3.642 29.343 1.00 96.19 81 ASP A CA 1
ATOM 630 C C . ASP A 1 81 ? -14.528 -4.696 29.260 1.00 96.19 81 ASP A C 1
ATOM 632 O O . ASP A 1 81 ? -15.312 -4.740 28.310 1.00 96.19 81 ASP A O 1
ATOM 636 N N . GLU A 1 82 ? -14.584 -5.574 30.259 1.00 95.81 82 GLU A N 1
ATOM 637 C CA . GLU A 1 82 ? -15.562 -6.667 30.315 1.00 95.81 82 GLU A CA 1
ATOM 638 C C . GLU A 1 82 ? -17.004 -6.163 30.456 1.00 95.81 82 GLU A C 1
ATOM 640 O O . GLU A 1 82 ? -17.936 -6.796 29.955 1.00 95.81 82 GLU A O 1
ATOM 645 N N . LYS A 1 83 ? -17.203 -5.013 31.113 1.00 96.69 83 LYS A N 1
ATOM 646 C CA . LYS A 1 83 ? -18.536 -4.442 31.336 1.00 96.69 83 LYS A CA 1
ATOM 647 C C . LYS A 1 83 ? -19.117 -3.899 30.034 1.00 96.69 83 LYS A C 1
ATOM 649 O O . LYS A 1 83 ? -20.308 -4.081 29.785 1.00 96.69 83 LYS A O 1
ATOM 654 N N . ASN A 1 84 ? -18.286 -3.239 29.229 1.00 95.69 84 ASN A N 1
ATOM 655 C CA . ASN A 1 84 ? -18.689 -2.666 27.945 1.00 95.69 84 ASN A CA 1
ATOM 656 C C . ASN A 1 84 ? -18.379 -3.581 26.744 1.00 95.69 84 ASN A C 1
ATOM 658 O O . ASN A 1 84 ? -18.741 -3.239 25.623 1.00 95.69 84 ASN A O 1
ATOM 662 N N . GLN A 1 85 ? -17.755 -4.742 26.972 1.00 94.38 85 GLN A N 1
ATOM 663 C CA . GLN A 1 85 ? -17.323 -5.708 25.951 1.00 94.38 85 GLN A CA 1
ATOM 664 C C . GLN A 1 85 ? -16.375 -5.109 24.896 1.00 94.38 85 GLN A C 1
ATOM 666 O O . GLN A 1 85 ? -16.454 -5.440 23.713 1.00 94.38 85 GLN A O 1
ATOM 671 N N . ILE A 1 86 ? -15.460 -4.234 25.326 1.00 95.88 86 ILE A N 1
ATOM 672 C CA . ILE A 1 86 ? -14.500 -3.556 24.444 1.00 95.88 86 ILE A CA 1
ATOM 673 C C . ILE A 1 86 ? -13.109 -4.166 24.623 1.00 95.88 86 ILE A C 1
ATOM 675 O O . ILE A 1 86 ? -12.604 -4.286 25.738 1.00 95.88 86 ILE A O 1
ATOM 679 N N . LEU A 1 87 ? -12.469 -4.508 23.504 1.00 95.50 87 LEU A N 1
ATOM 680 C CA . LEU A 1 87 ? -11.090 -4.988 23.451 1.00 95.50 87 LEU A CA 1
ATOM 681 C C . LEU A 1 87 ? -10.209 -3.955 22.742 1.00 95.50 87 LEU A C 1
ATOM 683 O O . LEU A 1 87 ? -10.346 -3.739 21.538 1.00 95.50 87 LEU A O 1
ATOM 687 N N . THR A 1 88 ? -9.255 -3.370 23.466 1.00 96.06 88 THR A N 1
ATOM 688 C CA . THR A 1 88 ? -8.278 -2.433 22.891 1.00 96.06 88 THR A CA 1
ATOM 689 C C . THR A 1 88 ? -6.965 -3.165 22.630 1.00 96.06 88 THR A C 1
ATOM 691 O O . THR A 1 88 ? -6.358 -3.717 23.548 1.00 96.06 88 THR A O 1
ATOM 694 N N . THR A 1 89 ? -6.497 -3.189 21.380 1.00 96.44 89 THR A N 1
ATOM 695 C CA . THR A 1 89 ? -5.285 -3.927 20.975 1.00 96.44 89 THR A CA 1
ATOM 696 C C . THR A 1 89 ? -4.400 -3.115 20.039 1.00 96.44 89 THR A C 1
ATOM 698 O O . THR A 1 89 ? -4.859 -2.216 19.338 1.00 96.44 89 THR A O 1
ATOM 701 N N . ASN A 1 90 ? -3.113 -3.458 20.014 1.00 96.56 90 ASN A N 1
ATOM 702 C CA . ASN A 1 90 ? -2.186 -3.042 18.971 1.00 96.56 90 ASN A CA 1
ATOM 703 C C . ASN A 1 90 ? -1.940 -4.228 18.030 1.00 96.56 90 ASN A C 1
ATOM 705 O O . ASN A 1 90 ? -1.632 -5.331 18.491 1.00 96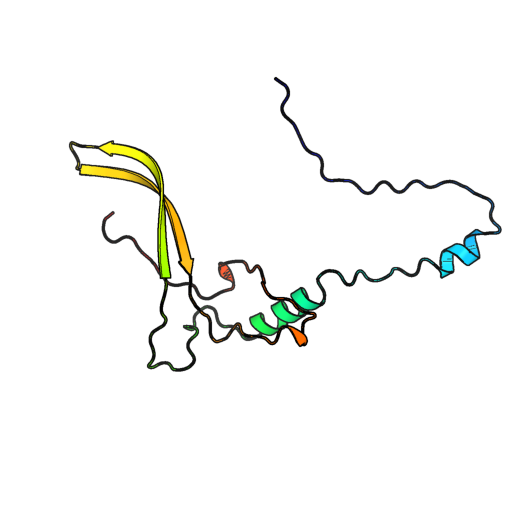.56 90 ASN A O 1
ATOM 709 N N . ALA A 1 91 ? -2.051 -4.016 16.722 1.00 96.06 91 ALA A N 1
ATOM 710 C CA . ALA A 1 91 ? -1.868 -5.053 15.714 1.00 96.06 91 ALA A CA 1
ATOM 711 C C . ALA A 1 91 ? -1.123 -4.508 14.490 1.00 96.06 91 ALA A C 1
ATOM 713 O O . ALA A 1 91 ? -1.268 -3.342 14.127 1.00 96.06 91 ALA A O 1
ATOM 714 N N . TRP A 1 92 ? -0.313 -5.354 13.858 1.00 96.19 92 TRP A N 1
ATOM 715 C CA . TRP A 1 92 ? 0.232 -5.090 12.528 1.00 96.19 92 TRP A CA 1
ATOM 716 C C . TRP A 1 92 ? -0.746 -5.598 11.479 1.00 96.19 92 TRP A C 1
ATOM 718 O O . TRP A 1 92 ? -1.181 -6.748 11.542 1.00 96.19 92 TRP A O 1
ATOM 728 N N . LEU A 1 93 ? -1.037 -4.759 10.490 1.00 94.81 93 LEU A N 1
ATOM 729 C CA . LEU A 1 93 ? -1.775 -5.148 9.296 1.00 94.81 93 LEU A CA 1
ATOM 730 C C . LEU A 1 93 ? -0.784 -5.404 8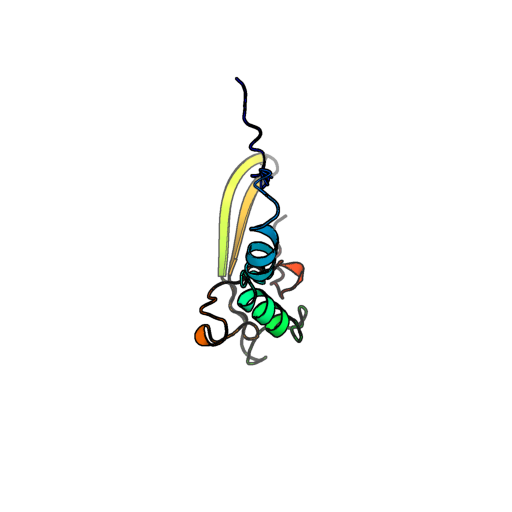.164 1.00 94.81 93 LEU A C 1
ATOM 732 O O . LEU A 1 93 ? 0.113 -4.595 7.918 1.00 94.81 93 LEU A O 1
ATOM 736 N N . LYS A 1 94 ? -0.955 -6.529 7.476 1.00 95.44 94 LYS A N 1
ATOM 737 C CA . LYS A 1 94 ? -0.171 -6.914 6.307 1.00 95.44 94 LYS A CA 1
ATOM 738 C C . LYS A 1 94 ? -1.107 -7.041 5.114 1.00 95.44 94 LYS A C 1
ATOM 740 O O . LYS A 1 94 ? -2.042 -7.835 5.152 1.00 95.44 94 LYS A O 1
ATOM 745 N N . LEU A 1 95 ? -0.840 -6.257 4.077 1.00 95.62 95 LEU A N 1
ATOM 746 C CA . LEU A 1 95 ? -1.587 -6.256 2.823 1.00 95.62 95 LEU A CA 1
ATOM 747 C C . LEU A 1 95 ? -0.633 -6.623 1.698 1.00 95.62 95 LEU A C 1
ATOM 749 O O . LEU A 1 95 ? 0.439 -6.027 1.595 1.00 95.62 95 LEU A O 1
ATOM 753 N N . GLU A 1 96 ? -1.023 -7.580 0.869 1.00 96.31 96 GLU A N 1
ATOM 754 C CA . GLU A 1 96 ? -0.272 -7.959 -0.326 1.00 96.31 96 GLU A CA 1
ATOM 755 C C . GLU A 1 96 ? -1.229 -8.056 -1.512 1.00 96.31 96 GLU A C 1
ATOM 757 O O . GLU A 1 96 ? -2.287 -8.677 -1.419 1.00 96.31 96 GLU A O 1
ATOM 762 N N . TRP A 1 97 ? -0.855 -7.443 -2.628 1.00 96.19 97 TRP A N 1
ATOM 763 C CA . TRP A 1 97 ? -1.573 -7.525 -3.895 1.00 96.19 97 TRP A CA 1
ATOM 764 C C . TRP A 1 97 ? -0.572 -7.484 -5.050 1.00 96.19 97 TRP A C 1
ATOM 766 O O . TRP A 1 97 ? 0.594 -7.132 -4.857 1.00 96.19 97 TRP A O 1
ATOM 776 N N . VAL A 1 98 ? -1.029 -7.855 -6.244 1.00 95.38 98 VAL A N 1
ATOM 777 C CA . VAL A 1 98 ? -0.247 -7.758 -7.480 1.00 95.38 98 VAL A CA 1
ATOM 778 C C . VAL A 1 98 ? -0.763 -6.570 -8.279 1.00 95.38 98 VAL A C 1
ATOM 780 O O . VAL A 1 98 ? -1.964 -6.457 -8.512 1.00 95.38 98 VAL A O 1
ATOM 783 N N . ASP A 1 99 ? 0.141 -5.680 -8.673 1.00 96.00 99 ASP A N 1
ATOM 784 C CA . ASP A 1 99 ? -0.166 -4.511 -9.490 1.00 96.00 99 ASP A CA 1
ATOM 785 C C . ASP A 1 99 ? 0.254 -4.780 -10.938 1.00 96.00 99 ASP A C 1
ATOM 787 O O . ASP A 1 99 ? 1.436 -4.991 -11.219 1.00 96.00 99 ASP A O 1
ATOM 791 N N . TYR A 1 100 ? -0.713 -4.790 -11.858 1.00 94.50 100 TYR A N 1
ATOM 792 C CA . TYR A 1 100 ? -0.441 -5.076 -13.266 1.00 94.50 100 TYR A CA 1
ATOM 793 C C . TYR A 1 100 ? 0.438 -4.007 -13.940 1.00 94.50 100 TYR A C 1
ATOM 795 O O . TYR A 1 100 ? 1.200 -4.331 -14.850 1.00 94.50 100 TYR A O 1
ATOM 803 N N . ASN A 1 101 ? 0.384 -2.755 -13.485 1.00 93.06 101 ASN A N 1
ATOM 804 C CA . ASN A 1 101 ? 1.115 -1.644 -14.096 1.00 93.06 101 ASN A CA 1
ATOM 805 C C . ASN A 1 101 ? 2.576 -1.560 -13.618 1.00 93.06 101 ASN A C 1
ATOM 807 O O . ASN A 1 101 ? 3.390 -0.880 -14.239 1.00 93.06 101 ASN A O 1
ATOM 811 N N . LEU A 1 102 ? 2.931 -2.252 -12.530 1.00 94.69 102 LEU A N 1
ATOM 812 C CA . LEU A 1 102 ? 4.269 -2.220 -11.926 1.00 94.69 102 LEU A CA 1
ATOM 813 C C . LEU A 1 102 ? 5.072 -3.483 -12.249 1.00 94.69 102 LEU A C 1
ATOM 815 O O . LEU A 1 102 ? 5.553 -4.178 -11.356 1.00 94.69 102 LEU A O 1
ATOM 819 N N . GLN A 1 103 ? 5.226 -3.774 -13.538 1.00 93.62 103 GLN A N 1
ATOM 820 C CA . GLN A 1 103 ? 5.985 -4.922 -14.033 1.00 93.62 103 GLN A CA 1
ATOM 821 C C . GLN A 1 103 ? 7.186 -4.456 -14.856 1.00 93.62 103 GLN A C 1
ATOM 823 O O . GLN A 1 103 ? 7.096 -3.499 -15.621 1.00 93.62 103 GLN A O 1
ATOM 828 N N . TRP A 1 104 ? 8.322 -5.138 -14.712 1.00 95.44 104 TRP A N 1
ATOM 829 C CA . TRP A 1 104 ? 9.524 -4.856 -15.493 1.00 95.44 104 TRP A CA 1
ATOM 830 C C . TRP A 1 104 ? 10.360 -6.116 -15.700 1.00 95.44 104 TRP A C 1
ATOM 832 O O . TRP A 1 104 ? 10.224 -7.108 -14.985 1.00 95.44 104 TRP A O 1
ATOM 842 N N . ASN A 1 105 ? 11.265 -6.056 -16.674 1.00 95.88 105 ASN A N 1
ATOM 843 C CA . ASN A 1 105 ? 12.234 -7.111 -16.916 1.00 95.88 105 ASN A CA 1
ATOM 844 C C . ASN A 1 105 ? 13.539 -6.829 -16.152 1.00 95.88 105 ASN A C 1
ATOM 846 O O . ASN A 1 105 ? 14.250 -5.869 -16.457 1.00 95.88 105 ASN A O 1
ATOM 850 N N . GLU A 1 106 ? 13.889 -7.673 -15.176 1.00 94.75 106 GLU A N 1
ATOM 851 C CA . GLU A 1 106 ? 15.085 -7.504 -14.333 1.00 94.75 106 GLU A CA 1
ATOM 852 C C . GLU A 1 106 ? 16.374 -7.313 -15.156 1.00 94.75 106 GLU A C 1
ATOM 854 O O . GLU A 1 106 ? 17.246 -6.527 -14.769 1.00 94.75 106 GLU A O 1
ATOM 859 N N . SER A 1 107 ? 16.496 -7.980 -16.315 1.00 94.38 107 SER A N 1
ATOM 860 C CA . SER A 1 107 ? 17.704 -7.912 -17.151 1.00 94.38 107 SER A CA 1
ATOM 861 C C . SER A 1 107 ? 17.963 -6.521 -17.730 1.00 94.38 107 SER A C 1
ATOM 863 O O . SER A 1 107 ? 19.115 -6.154 -17.960 1.00 94.38 107 SER A O 1
ATOM 865 N N . GLU A 1 108 ? 16.916 -5.723 -17.942 1.00 94.25 108 GLU A N 1
ATOM 866 C CA . GLU A 1 108 ? 17.037 -4.372 -18.502 1.00 94.25 108 GLU A CA 1
ATOM 867 C C . GLU A 1 108 ? 17.504 -3.355 -17.456 1.00 94.25 108 GLU A C 1
ATOM 869 O O . GLU A 1 108 ? 18.119 -2.339 -17.797 1.00 94.25 108 GLU A O 1
ATOM 874 N N . TYR A 1 109 ? 17.273 -3.643 -16.172 1.00 93.75 109 TYR A N 1
ATOM 875 C CA . TYR A 1 109 ? 17.554 -2.758 -15.041 1.00 93.75 109 TYR A CA 1
ATOM 876 C C . TYR A 1 109 ? 18.648 -3.309 -14.125 1.00 93.75 109 TYR A C 1
ATOM 878 O O . TYR A 1 109 ? 18.621 -3.091 -12.919 1.00 93.75 109 TYR A O 1
ATOM 886 N N . GLY A 1 110 ? 19.636 -4.011 -14.681 1.00 90.62 110 GLY A N 1
ATOM 887 C CA . GLY A 1 110 ? 20.808 -4.452 -13.918 1.00 90.62 110 GLY A CA 1
ATOM 888 C C . GLY A 1 110 ? 20.489 -5.456 -12.802 1.00 90.62 110 GLY A C 1
ATOM 889 O O . GLY A 1 110 ? 21.203 -5.489 -11.803 1.00 90.62 110 GLY A O 1
ATOM 890 N N . GLY A 1 111 ? 19.423 -6.249 -12.953 1.00 92.69 111 GLY A N 1
ATOM 891 C CA . GLY A 1 111 ? 19.027 -7.285 -11.996 1.00 92.69 111 GLY A CA 1
ATOM 892 C C . GLY A 1 111 ? 18.255 -6.775 -10.775 1.00 92.69 111 GLY A C 1
ATOM 893 O O . GLY A 1 111 ? 18.226 -7.459 -9.753 1.00 92.69 111 GLY A O 1
ATOM 894 N N . VAL A 1 112 ? 17.666 -5.575 -10.838 1.00 93.12 112 VAL A N 1
ATOM 895 C CA . VAL A 1 112 ? 16.814 -5.045 -9.760 1.00 93.12 112 VAL A CA 1
ATOM 896 C C . VAL A 1 112 ? 15.537 -5.882 -9.655 1.00 93.12 112 VAL A C 1
ATOM 898 O O . VAL A 1 112 ? 14.753 -5.916 -10.601 1.00 93.12 112 VAL A O 1
ATOM 901 N N . LYS A 1 113 ? 15.339 -6.528 -8.499 1.00 93.00 113 LYS A N 1
ATOM 902 C CA . LYS A 1 113 ? 14.190 -7.411 -8.211 1.00 93.00 113 LYS A CA 1
ATOM 903 C C . LYS A 1 113 ? 13.110 -6.767 -7.356 1.00 93.00 113 LYS A C 1
ATOM 905 O O . LYS A 1 113 ? 11.937 -7.070 -7.503 1.00 93.00 113 LYS A O 1
ATOM 910 N N . ASP A 1 114 ? 13.519 -5.869 -6.468 1.00 93.06 114 ASP A N 1
ATOM 911 C CA . ASP A 1 114 ? 12.650 -5.246 -5.481 1.00 93.06 114 ASP A CA 1
ATOM 912 C C . ASP A 1 114 ? 12.875 -3.739 -5.472 1.00 93.06 114 ASP A C 1
ATOM 914 O O . ASP A 1 114 ? 14.010 -3.265 -5.563 1.00 93.06 114 ASP A O 1
ATOM 918 N N . LEU A 1 115 ? 11.785 -2.992 -5.304 1.00 92.62 115 LEU A N 1
ATOM 919 C CA . LEU A 1 115 ? 11.789 -1.537 -5.243 1.00 92.62 115 LEU A CA 1
ATOM 920 C C . LEU A 1 115 ? 10.982 -1.072 -4.032 1.00 92.62 115 LEU A C 1
ATOM 922 O O . LEU A 1 115 ? 9.870 -1.538 -3.785 1.00 92.62 115 LEU A O 1
ATOM 926 N N . ARG A 1 116 ? 11.534 -0.132 -3.260 1.00 92.50 116 ARG A N 1
ATOM 927 C CA . ARG A 1 116 ? 10.839 0.444 -2.102 1.00 92.50 116 ARG A CA 1
ATOM 928 C C . ARG A 1 116 ? 10.204 1.776 -2.473 1.00 92.50 116 ARG A C 1
ATOM 930 O O . ARG A 1 116 ? 10.900 2.761 -2.702 1.00 92.50 116 ARG A O 1
ATOM 937 N N . ILE A 1 117 ? 8.875 1.815 -2.471 1.00 93.06 117 ILE A N 1
ATOM 938 C CA . ILE A 1 117 ? 8.088 3.003 -2.817 1.00 93.06 117 ILE A CA 1
ATOM 939 C C . ILE A 1 117 ? 7.252 3.424 -1.609 1.00 93.06 117 ILE A C 1
ATOM 941 O O . ILE A 1 117 ? 6.735 2.597 -0.861 1.00 93.06 117 ILE A O 1
ATOM 945 N N . THR A 1 118 ? 7.124 4.732 -1.393 1.00 92.56 118 THR A N 1
ATOM 946 C CA . THR A 1 118 ? 6.236 5.266 -0.357 1.00 92.56 118 THR A CA 1
ATOM 947 C C . THR A 1 118 ? 4.773 4.951 -0.703 1.00 92.56 118 THR A C 1
ATOM 949 O O . THR A 1 118 ? 4.362 5.253 -1.825 1.00 92.56 118 THR A O 1
ATOM 952 N N . PRO A 1 119 ? 3.949 4.465 0.245 1.00 89.00 119 PRO A N 1
ATOM 953 C CA . PRO A 1 119 ? 2.567 4.048 -0.029 1.00 89.00 119 PRO A CA 1
ATOM 954 C C . PRO A 1 119 ? 1.669 5.110 -0.677 1.00 89.00 119 PRO A C 1
ATOM 956 O O . PRO A 1 119 ? 0.719 4.776 -1.368 1.00 89.00 119 PRO A O 1
ATOM 959 N N . ASN A 1 120 ? 1.959 6.400 -0.486 1.00 92.19 120 ASN A N 1
ATOM 960 C CA . ASN A 1 120 ? 1.162 7.495 -1.056 1.00 92.19 120 ASN A CA 1
ATOM 961 C C . ASN A 1 120 ? 1.320 7.654 -2.575 1.00 92.19 120 ASN A C 1
ATOM 963 O O . ASN A 1 120 ? 0.571 8.414 -3.179 1.00 92.19 120 ASN A O 1
ATOM 967 N N . LYS A 1 121 ? 2.313 6.992 -3.179 1.00 94.19 121 LYS A N 1
ATOM 968 C CA . LYS A 1 121 ? 2.572 7.035 -4.624 1.00 94.19 121 LYS A CA 1
ATOM 969 C C . LYS A 1 121 ? 1.976 5.848 -5.377 1.00 94.19 121 LYS A C 1
ATOM 971 O O . LYS A 1 121 ? 2.125 5.794 -6.589 1.00 94.19 121 LYS A O 1
ATOM 976 N N . LEU A 1 122 ? 1.354 4.912 -4.666 1.00 95.75 122 LEU A N 1
ATOM 977 C CA . LEU A 1 122 ? 0.774 3.701 -5.228 1.00 95.75 122 LEU A CA 1
ATOM 978 C C . LEU A 1 122 ? -0.724 3.660 -4.946 1.00 95.75 122 LEU A C 1
ATOM 980 O O . LEU A 1 122 ? -1.195 4.242 -3.960 1.00 95.75 122 LEU A O 1
ATOM 984 N N . TRP A 1 123 ? -1.461 2.948 -5.794 1.00 96.44 123 TRP A N 1
ATOM 985 C CA . TRP A 1 123 ? -2.804 2.517 -5.442 1.00 96.44 123 TRP A CA 1
ATOM 986 C C . TRP A 1 123 ? -2.725 1.629 -4.195 1.00 96.44 123 TRP A C 1
ATOM 988 O O . TRP A 1 123 ? -1.789 0.845 -4.029 1.00 96.44 123 TRP A O 1
ATOM 998 N N . LYS A 1 124 ? -3.698 1.762 -3.296 1.00 94.94 124 LYS A N 1
ATOM 999 C CA . LYS A 1 124 ? -3.839 0.889 -2.129 1.00 94.94 124 LYS A CA 1
ATOM 1000 C C . LYS A 1 124 ? -5.316 0.582 -1.909 1.00 94.94 124 LYS A C 1
ATOM 1002 O O . LYS A 1 124 ? -6.138 1.470 -2.129 1.00 94.94 124 LYS A O 1
ATOM 1007 N N . PRO A 1 125 ? -5.659 -0.629 -1.452 1.00 94.62 125 PRO A N 1
ATOM 1008 C CA . PRO A 1 125 ? -7.03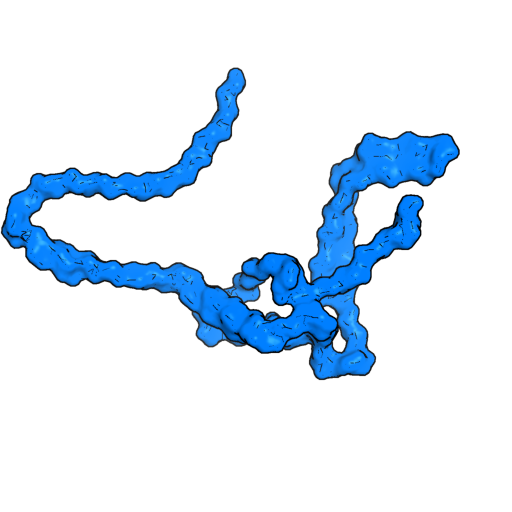9 -0.956 -1.143 1.00 94.62 125 PRO A CA 1
ATOM 1009 C C . PRO A 1 125 ? -7.520 -0.161 0.075 1.00 94.62 125 PRO A C 1
ATOM 1011 O O . PRO A 1 125 ? -6.796 -0.011 1.064 1.00 94.62 125 PRO A O 1
ATOM 1014 N N . ASP A 1 126 ? -8.766 0.295 0.018 1.00 92.00 126 ASP A N 1
ATOM 1015 C CA . ASP A 1 126 ? -9.441 0.897 1.162 1.00 92.00 126 ASP A CA 1
ATOM 1016 C C . ASP A 1 126 ? -9.955 -0.210 2.085 1.00 92.00 126 ASP A C 1
ATOM 1018 O O . ASP A 1 126 ? -10.854 -0.975 1.734 1.00 92.00 126 ASP A O 1
ATOM 1022 N N . ILE A 1 127 ? -9.368 -0.309 3.277 1.00 90.50 127 ILE A N 1
ATOM 1023 C CA . ILE A 1 127 ? -9.730 -1.316 4.277 1.00 90.50 127 ILE A CA 1
ATOM 1024 C C . ILE A 1 127 ? -10.164 -0.603 5.545 1.00 90.50 127 ILE A C 1
ATOM 1026 O O . ILE A 1 127 ? -9.465 0.268 6.064 1.00 90.50 127 ILE A O 1
ATOM 1030 N N . LEU A 1 128 ? -11.328 -0.997 6.050 1.00 91.06 128 LEU A N 1
ATOM 1031 C CA . LEU A 1 128 ? -11.937 -0.414 7.233 1.00 91.06 128 LEU A CA 1
ATOM 1032 C C . LEU A 1 128 ? -12.435 -1.511 8.171 1.00 91.06 128 LEU A C 1
ATOM 1034 O O . LEU A 1 128 ? -12.931 -2.550 7.740 1.00 91.06 128 LEU A O 1
ATOM 1038 N N . MET A 1 129 ? -12.307 -1.265 9.470 1.00 89.19 129 MET A N 1
ATOM 1039 C CA . MET A 1 129 ? -12.887 -2.124 10.494 1.00 89.19 129 MET A CA 1
ATOM 1040 C C . MET A 1 129 ? -14.351 -1.729 10.689 1.00 89.19 129 MET A C 1
ATOM 1042 O O . MET A 1 129 ? -14.640 -0.582 11.033 1.00 89.19 129 MET A O 1
ATOM 1046 N N . TYR A 1 130 ? -15.272 -2.665 10.444 1.00 88.31 130 TYR A N 1
ATOM 1047 C CA . TYR A 1 130 ? -16.707 -2.412 10.608 1.00 88.31 130 TYR A CA 1
ATOM 1048 C C . TYR A 1 130 ? -17.115 -2.289 12.074 1.00 88.31 130 TYR A C 1
ATOM 1050 O O . TYR A 1 130 ? -17.904 -1.414 12.419 1.00 88.31 130 TYR A O 1
ATOM 1058 N N . ASN A 1 131 ? -16.578 -3.161 12.927 1.00 83.81 131 ASN A N 1
ATOM 1059 C CA . ASN A 1 131 ? -16.886 -3.163 14.348 1.00 83.81 131 ASN A CA 1
ATOM 1060 C C . ASN A 1 131 ? -15.922 -2.216 15.063 1.00 83.81 131 ASN A C 1
ATOM 1062 O O . ASN A 1 131 ? -14.756 -2.568 15.207 1.00 83.81 131 ASN A O 1
ATOM 1066 N N . ARG A 1 132 ? -16.382 -1.013 15.416 1.00 67.44 132 ARG A N 1
ATOM 1067 C CA . ARG A 1 132 ? -15.589 -0.020 16.153 1.00 67.44 132 ARG A CA 1
ATOM 1068 C C . ARG A 1 132 ? -15.841 -0.104 17.644 1.00 67.44 132 ARG A C 1
ATOM 1070 O O . ARG A 1 132 ? -17.022 -0.276 18.010 1.00 67.44 132 ARG A O 1
#

Radius of gyration: 25.92 Å; chains: 1; bounding box: 75×30×51 Å

Secondary structure (DSSP, 8-state):
-------------------TTSHHHHHHH-------TTHHHHHHHHHHHHS--TTS---SSTTSPPP-EEEEEEEEEEEEETTTTEEEEEEEEEEE---TTS---GGGGTT-------GGGS-------S--

Foldseek 3Di:
DDDDDDDDDDDDDDDDDDDDPCVVVVVVVPDPPPPPPCVLVVVLVCVLLVPDDQVDDQDPDPPDDWDKDKDKAWDDFPDADPVVRDTDTDIDIDIDTDGNSNDDDCVVRVNDDDHDDDPVSHHDDDDDDPPD

InterPro domains:
  IPR002394 Nicotinic acetylcholine receptor [PR00254] (75-91)
  IPR002394 Nicotinic acetylcholine receptor [PR00254] (109-123)
  IPR002394 Nicotinic acetylcholine receptor [PR00254] (127-132)
  IPR006201 Neurotransmitter-gated ion-channel [PTHR18945] (43-131)
  IPR006202 Neurotransmitter-gated ion-channel ligand-binding domain [PF02931] (41-131)
  IPR036734 Neurotransmitter-gated ion-channel ligand-binding domain superfamily [G3DSA:2.70.170.10] (32-132)
  IPR036734 Neurotransmitter-gated ion-channel ligand-binding domain superfamily [SSF63712] (40-131)